Protein AF-A0ABD0QFQ9-F1 (afdb_monomer_lite)

Radius of gyration: 12.09 Å; chains: 1; bounding box: 32×22×27 Å

Organism: Cirrhinus mrigala (NCBI:txid683832)

Foldseek 3Di:
DVVVVVVVVCVVVVPDDDDDDPDCPDDVVVQVSVVVPDPDPDDDDDDPD

InterPro domains:
  IPR001173 Glycosyltransferase 2-like [PF00535] (3-49)
  IPR029044 Nucleotide-diphospho-sugar transferases [G3DSA:3.90.550.10] (1-49)
  IPR029044 Nucleotide-diphospho-sugar transferases [SSF53448] (4-49)

pLDDT: mean 94.28, std 7.52, range [58.88, 98.5]

Sequence (49 aa):
RLKDELDEYLKQLHIVHVVRQQERKGLITARLLGASVATGETLTFLDAH

Structure (mmCIF, N/CA/C/O backbone):
data_AF-A0ABD0QFQ9-F1
#
_entry.id   AF-A0ABD0QFQ9-F1
#
loop_
_atom_site.group_PDB
_atom_site.id
_atom_site.type_symbol
_atom_site.label_atom_id
_atom_site.label_alt_id
_atom_site.label_comp_id
_atom_site.l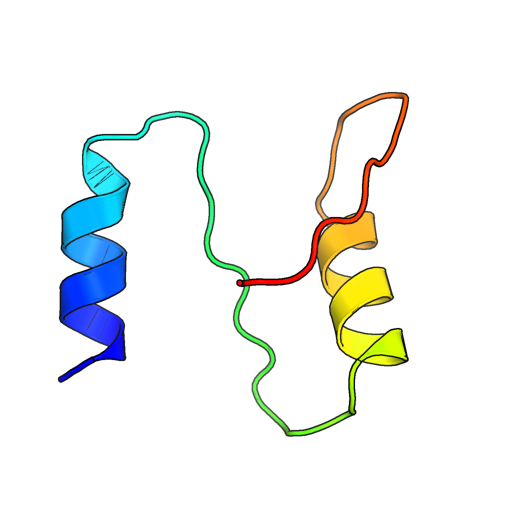abel_asym_id
_atom_site.label_entity_id
_atom_site.label_seq_id
_atom_site.pdbx_PDB_ins_code
_atom_site.Cartn_x
_atom_site.Cartn_y
_atom_site.Cartn_z
_atom_site.occupancy
_atom_site.B_iso_or_equiv
_atom_site.auth_seq_id
_atom_site.auth_comp_id
_atom_site.auth_asym_id
_atom_site.auth_atom_id
_atom_site.pdbx_PDB_model_num
ATOM 1 N N . ARG A 1 1 ? 18.248 7.171 3.798 1.00 58.88 1 ARG A N 1
ATOM 2 C CA . ARG A 1 1 ? 17.914 8.601 4.013 1.00 58.88 1 ARG A CA 1
ATOM 3 C C . ARG A 1 1 ? 16.413 8.826 3.885 1.00 58.88 1 ARG A C 1
ATOM 5 O O . ARG A 1 1 ? 15.772 8.662 4.902 1.00 58.88 1 ARG A O 1
ATOM 12 N N . LEU A 1 2 ? 15.808 9.002 2.700 1.00 63.94 2 LEU A N 1
ATOM 13 C CA . LEU A 1 2 ? 14.337 9.186 2.603 1.00 63.94 2 LEU A CA 1
ATOM 14 C C . LEU A 1 2 ? 13.494 7.982 3.061 1.00 63.94 2 LEU A C 1
ATOM 16 O O . LEU A 1 2 ? 12.371 8.147 3.522 1.00 63.94 2 LEU A O 1
ATOM 20 N N . LYS A 1 3 ? 14.017 6.759 2.905 1.00 79.88 3 LYS A N 1
ATOM 21 C CA . LYS A 1 3 ? 13.311 5.544 3.334 1.00 79.88 3 LYS A CA 1
ATOM 22 C C . LYS A 1 3 ? 13.090 5.541 4.849 1.00 79.88 3 LYS A C 1
ATOM 24 O O . LYS A 1 3 ? 11.969 5.312 5.281 1.00 79.88 3 LYS A O 1
ATOM 29 N N . ASP A 1 4 ? 14.141 5.865 5.593 1.00 89.31 4 ASP A N 1
ATOM 30 C CA . ASP A 1 4 ? 14.175 5.773 7.052 1.00 89.31 4 ASP A CA 1
ATOM 31 C C . ASP A 1 4 ? 13.372 6.915 7.693 1.00 89.31 4 ASP A C 1
ATOM 33 O O . ASP A 1 4 ? 12.599 6.683 8.611 1.00 89.31 4 ASP A O 1
ATOM 37 N N . GLU A 1 5 ? 13.478 8.135 7.156 1.00 94.00 5 GLU A N 1
ATOM 38 C CA . GLU A 1 5 ? 12.716 9.300 7.635 1.00 94.00 5 GLU A CA 1
ATOM 39 C C . GLU A 1 5 ? 11.198 9.104 7.502 1.00 94.00 5 GLU A C 1
ATOM 41 O O . GLU A 1 5 ? 10.449 9.435 8.421 1.00 94.00 5 GLU A O 1
ATOM 46 N N . LEU A 1 6 ? 10.741 8.530 6.380 1.00 92.25 6 LEU A N 1
ATOM 47 C CA . LEU A 1 6 ? 9.330 8.196 6.185 1.00 92.25 6 LEU A CA 1
ATOM 48 C C . LEU A 1 6 ? 8.872 7.126 7.180 1.00 92.25 6 LEU A C 1
ATOM 50 O O . LEU A 1 6 ? 7.813 7.272 7.783 1.00 92.25 6 LEU A O 1
ATOM 54 N N . ASP A 1 7 ? 9.667 6.071 7.365 1.00 90.94 7 ASP A N 1
ATOM 55 C CA . ASP A 1 7 ? 9.317 4.985 8.280 1.00 90.94 7 ASP A CA 1
ATOM 56 C C . ASP A 1 7 ? 9.228 5.496 9.731 1.00 90.94 7 ASP A C 1
ATOM 58 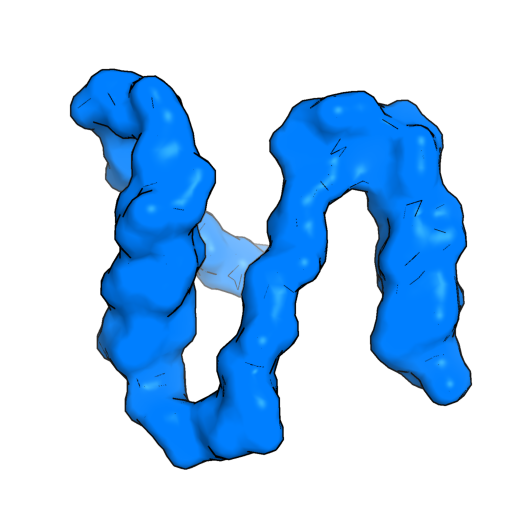O O . ASP A 1 7 ? 8.280 5.153 10.434 1.00 90.94 7 ASP A O 1
ATOM 62 N N . GLU A 1 8 ? 10.142 6.374 10.166 1.00 93.38 8 GLU A N 1
ATOM 63 C CA . GLU A 1 8 ? 10.072 7.024 11.485 1.00 93.38 8 GLU A CA 1
ATOM 64 C C . GLU A 1 8 ? 8.834 7.914 11.631 1.00 93.38 8 GLU A C 1
ATOM 66 O O . GLU A 1 8 ? 8.123 7.820 12.633 1.00 93.38 8 GLU A O 1
ATOM 71 N N . TYR A 1 9 ? 8.537 8.745 10.628 1.00 93.81 9 TYR A N 1
ATOM 72 C CA . TYR A 1 9 ? 7.367 9.621 10.657 1.00 93.81 9 TYR A CA 1
ATOM 73 C C . TYR A 1 9 ? 6.062 8.829 10.778 1.00 93.81 9 TYR A C 1
ATOM 75 O O . TYR A 1 9 ? 5.151 9.247 11.491 1.00 93.81 9 TYR A O 1
ATOM 83 N N . LEU A 1 10 ? 5.963 7.680 10.111 1.00 93.44 10 LEU A N 1
ATOM 84 C CA . LEU A 1 10 ? 4.742 6.881 10.089 1.00 93.44 10 LEU A CA 1
ATOM 85 C C . LEU A 1 10 ? 4.489 6.096 11.379 1.00 93.44 10 LEU A C 1
ATOM 87 O O . LEU A 1 10 ? 3.343 5.733 11.621 1.0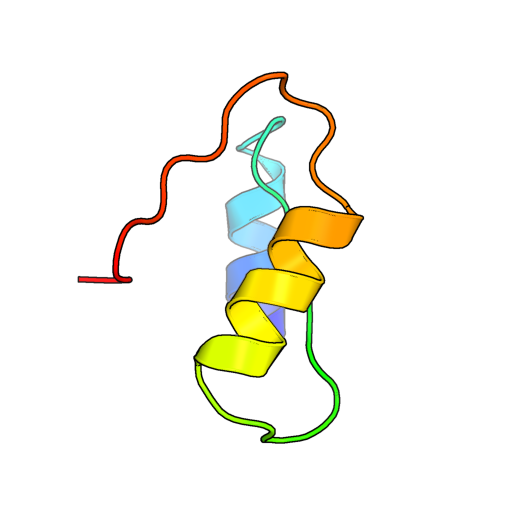0 93.44 10 LEU A O 1
ATOM 91 N N . LYS A 1 11 ? 5.485 5.904 12.258 1.00 92.50 11 LYS A N 1
ATOM 92 C CA . LYS A 1 11 ? 5.291 5.218 13.555 1.00 92.50 11 LYS A CA 1
ATOM 93 C C . LYS A 1 11 ? 4.218 5.863 14.435 1.00 92.50 11 LYS A C 1
ATOM 95 O O . LYS A 1 11 ? 3.593 5.170 15.230 1.00 92.50 11 LYS A O 1
ATOM 100 N N . GLN A 1 12 ? 3.988 7.172 14.296 1.00 95.12 12 GLN A N 1
ATOM 101 C CA . GLN A 1 12 ? 2.924 7.876 15.026 1.00 95.12 12 GLN A CA 1
ATOM 102 C C . GLN A 1 12 ? 1.521 7.627 14.434 1.00 95.12 12 GLN A C 1
ATOM 104 O O . GLN A 1 12 ? 0.508 7.852 15.097 1.00 95.12 12 GLN A O 1
ATOM 109 N N . LEU A 1 13 ? 1.446 7.166 13.181 1.00 96.12 13 LEU A N 1
ATOM 110 C CA . LEU A 1 13 ? 0.215 6.889 12.449 1.00 96.12 13 LEU A CA 1
ATOM 111 C C . LEU A 1 13 ? -0.082 5.386 12.487 1.00 96.12 13 LEU A C 1
ATOM 113 O O . LEU A 1 13 ? 0.199 4.649 11.551 1.00 96.12 13 LEU A O 1
ATOM 117 N N . HIS A 1 14 ? -0.708 4.946 13.574 1.00 92.06 14 HIS A N 1
ATOM 118 C CA . HIS A 1 14 ? -0.959 3.542 13.928 1.00 92.06 14 HIS A CA 1
ATOM 119 C C . HIS A 1 14 ? -1.619 2.669 12.842 1.00 92.06 14 HIS A C 1
ATOM 121 O O . HIS A 1 14 ? -1.512 1.448 12.896 1.00 92.06 14 HIS A O 1
ATOM 127 N N . ILE A 1 15 ? -2.322 3.269 11.877 1.00 95.12 15 ILE A N 1
ATOM 128 C CA . ILE A 1 15 ? -3.026 2.555 10.798 1.00 95.12 15 ILE A CA 1
ATOM 129 C C . ILE A 1 15 ? -2.291 2.601 9.449 1.00 95.12 15 ILE A C 1
ATOM 131 O O . ILE A 1 15 ? -2.721 1.956 8.492 1.00 95.12 15 ILE A O 1
ATOM 135 N N . VAL A 1 16 ? -1.200 3.365 9.342 1.00 96.44 16 VAL A N 1
ATOM 136 C CA . VAL A 1 16 ? -0.492 3.591 8.078 1.00 96.44 16 VAL A CA 1
ATOM 137 C C . VAL A 1 16 ? 0.695 2.643 7.962 1.00 96.44 16 VAL A C 1
ATOM 139 O O . VAL A 1 16 ? 1.530 2.553 8.856 1.00 96.44 16 VAL A O 1
ATOM 142 N N . HIS A 1 17 ? 0.788 1.953 6.827 1.00 94.19 17 HIS A N 1
ATOM 143 C CA . HIS A 1 17 ? 1.807 0.940 6.570 1.00 94.19 17 HIS A CA 1
ATOM 144 C C . HIS A 1 17 ? 2.519 1.223 5.243 1.00 94.19 17 HIS A C 1
ATOM 146 O O . HIS A 1 17 ? 1.871 1.518 4.238 1.00 94.19 17 HIS A O 1
ATOM 152 N N . VAL A 1 18 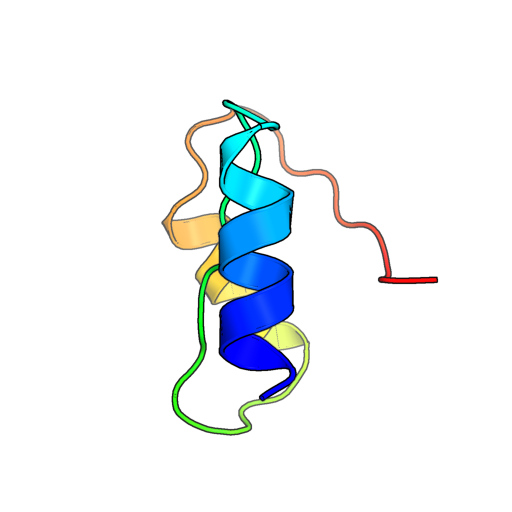? 3.851 1.094 5.214 1.00 94.25 18 VAL A N 1
ATOM 153 C CA . VAL A 1 18 ? 4.647 1.183 3.977 1.00 94.25 18 VAL A CA 1
ATOM 154 C C . VAL A 1 18 ? 4.955 -0.213 3.464 1.00 94.25 18 VAL A C 1
ATOM 156 O O . VAL A 1 18 ? 5.692 -0.971 4.090 1.00 94.25 18 VAL A O 1
ATOM 159 N N . VAL A 1 19 ? 4.460 -0.531 2.271 1.00 95.62 19 VAL A N 1
ATOM 160 C CA . VAL A 1 19 ? 4.789 -1.778 1.573 1.00 95.62 19 VAL A CA 1
ATOM 161 C C . VAL A 1 19 ? 5.825 -1.481 0.492 1.00 95.62 19 VAL A C 1
ATOM 163 O O . VAL A 1 19 ? 5.579 -0.695 -0.423 1.00 95.62 19 VAL A O 1
ATOM 166 N N . ARG A 1 20 ? 7.014 -2.087 0.590 1.00 95.12 20 ARG A N 1
ATOM 167 C CA . ARG A 1 20 ? 8.129 -1.821 -0.333 1.00 95.12 20 ARG A CA 1
ATOM 168 C C . ARG A 1 20 ? 8.221 -2.891 -1.416 1.00 95.12 20 ARG A C 1
ATOM 170 O O . ARG A 1 20 ? 8.559 -4.039 -1.141 1.00 95.12 20 ARG A O 1
ATOM 177 N N . 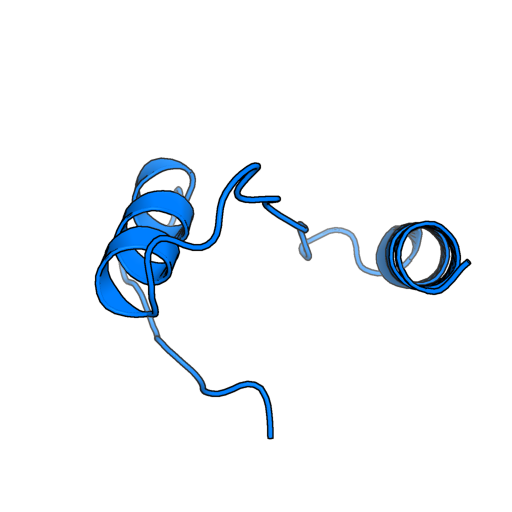GLN A 1 21 ? 8.005 -2.493 -2.667 1.00 96.31 21 GLN A N 1
ATOM 178 C CA . GLN A 1 21 ? 8.330 -3.331 -3.818 1.00 96.31 21 GLN A CA 1
ATOM 179 C C . GLN A 1 21 ? 9.839 -3.257 -4.089 1.00 96.31 21 GLN A C 1
ATOM 181 O O . GLN A 1 21 ? 10.373 -2.171 -4.313 1.00 96.31 21 GLN A O 1
ATOM 186 N N . GLN A 1 22 ? 10.523 -4.404 -4.059 1.00 94.38 22 GLN A N 1
ATOM 187 C CA . GLN A 1 22 ? 11.988 -4.467 -4.188 1.00 94.38 22 GLN A CA 1
ATOM 188 C C . GLN A 1 22 ? 12.490 -4.016 -5.568 1.00 94.38 22 GLN A C 1
ATOM 190 O O . GLN A 1 22 ? 13.591 -3.489 -5.691 1.00 94.38 22 GLN A O 1
ATOM 195 N N . GLU A 1 23 ? 11.658 -4.167 -6.600 1.00 96.19 23 GLU A N 1
ATOM 196 C CA . GLU A 1 23 ? 11.984 -3.834 -7.986 1.00 96.19 23 GLU A CA 1
ATOM 197 C C . GLU A 1 23 ? 10.922 -2.918 -8.607 1.00 96.19 23 GLU A C 1
ATOM 199 O O . GLU A 1 23 ? 9.748 -2.917 -8.222 1.00 96.19 23 GLU A O 1
ATOM 204 N N . ARG A 1 24 ? 11.308 -2.145 -9.627 1.00 96.81 24 ARG A N 1
ATOM 205 C CA . ARG A 1 24 ? 10.380 -1.265 -10.347 1.00 96.81 24 ARG A CA 1
ATOM 206 C C . ARG A 1 24 ? 9.515 -2.075 -11.319 1.00 96.81 24 ARG A C 1
ATOM 208 O O . ARG A 1 24 ? 9.915 -2.303 -12.453 1.00 96.81 24 ARG A O 1
ATOM 215 N N . LYS A 1 25 ? 8.301 -2.443 -10.891 1.00 97.38 25 LYS A N 1
ATOM 216 C CA . LYS A 1 25 ? 7.319 -3.201 -11.701 1.00 97.38 25 LYS A CA 1
ATOM 217 C C . LYS A 1 25 ? 6.095 -2.391 -12.159 1.00 97.38 25 LYS A C 1
ATOM 219 O O . LYS A 1 25 ? 5.123 -2.959 -12.650 1.00 97.38 25 LYS A O 1
ATOM 224 N N . GLY A 1 26 ? 6.133 -1.066 -12.000 1.00 97.44 26 GLY A N 1
ATOM 225 C CA . GLY A 1 26 ? 5.061 -0.156 -12.424 1.00 97.44 26 GLY A CA 1
ATOM 226 C C . GLY A 1 26 ? 3.853 -0.097 -11.478 1.00 97.44 26 GLY A C 1
ATOM 227 O O . GLY A 1 26 ? 3.794 -0.799 -10.468 1.00 97.44 26 GLY A O 1
ATOM 228 N N . LEU A 1 27 ? 2.898 0.781 -11.813 1.00 97.75 27 LEU A N 1
ATOM 229 C CA . LEU A 1 27 ? 1.746 1.130 -10.968 1.00 97.75 27 LEU A CA 1
ATOM 230 C C . LEU A 1 27 ? 0.788 -0.045 -10.741 1.00 97.75 27 LEU A C 1
ATOM 232 O O . LEU A 1 27 ? 0.334 -0.248 -9.621 1.00 97.75 27 LEU A O 1
ATOM 236 N N . ILE A 1 28 ? 0.498 -0.829 -11.784 1.00 98.19 28 ILE A N 1
ATOM 237 C CA . ILE A 1 28 ? -0.451 -1.952 -11.702 1.00 98.19 28 ILE A CA 1
ATOM 238 C C . ILE A 1 28 ? 0.034 -2.976 -10.669 1.00 98.19 28 ILE A C 1
ATOM 240 O O . ILE A 1 28 ? -0.698 -3.318 -9.745 1.00 98.19 28 ILE A O 1
ATOM 244 N N . THR A 1 29 ? 1.296 -3.396 -10.768 1.00 98.19 29 THR A N 1
ATOM 245 C CA . THR A 1 29 ? 1.893 -4.358 -9.832 1.00 98.19 29 THR A CA 1
ATOM 246 C C . THR A 1 29 ? 1.955 -3.803 -8.408 1.00 98.19 29 THR A C 1
ATOM 248 O O . THR A 1 29 ? 1.664 -4.523 -7.459 1.00 98.19 29 THR A O 1
ATOM 251 N N . ALA A 1 30 ? 2.252 -2.508 -8.247 1.00 98.25 30 ALA A N 1
ATOM 252 C CA . ALA A 1 30 ? 2.246 -1.862 -6.935 1.00 98.25 30 ALA A CA 1
ATOM 253 C C . ALA A 1 30 ? 0.842 -1.835 -6.300 1.00 98.25 30 ALA A C 1
ATOM 255 O O . ALA A 1 30 ? 0.708 -2.100 -5.106 1.00 98.25 30 ALA A O 1
ATOM 256 N N . ARG A 1 31 ? -0.209 -1.579 -7.094 1.00 98.12 31 ARG A N 1
ATOM 257 C CA . ARG A 1 31 ? -1.605 -1.635 -6.630 1.00 98.12 31 ARG A CA 1
ATOM 258 C C . ARG A 1 31 ? -1.999 -3.044 -6.187 1.00 98.12 31 ARG A C 1
ATOM 260 O O . ARG A 1 31 ? -2.605 -3.185 -5.131 1.00 98.12 31 ARG A O 1
ATOM 267 N N . LEU A 1 32 ? -1.614 -4.075 -6.945 1.00 98.31 32 LEU A N 1
ATOM 268 C CA . LEU A 1 32 ? -1.869 -5.474 -6.575 1.00 98.31 32 LEU A CA 1
ATOM 269 C C . LEU A 1 32 ? -1.131 -5.880 -5.292 1.00 98.31 32 LEU A C 1
ATOM 271 O O . LEU A 1 32 ? -1.712 -6.557 -4.450 1.00 98.31 32 LEU A O 1
ATOM 275 N N . LEU A 1 33 ? 0.113 -5.425 -5.113 1.00 98.31 33 LEU A N 1
ATOM 276 C CA . LEU A 1 33 ? 0.888 -5.662 -3.893 1.00 98.31 33 LEU A CA 1
ATOM 277 C C . LEU A 1 33 ? 0.241 -5.012 -2.658 1.00 98.31 33 LEU A C 1
ATOM 279 O O . LEU A 1 33 ? 0.187 -5.623 -1.595 1.00 98.31 33 LEU A O 1
ATOM 283 N N . GLY A 1 34 ? -0.265 -3.783 -2.794 1.00 97.94 34 GLY A N 1
ATOM 284 C CA . GLY A 1 34 ? -1.025 -3.128 -1.726 1.00 97.94 34 GLY A CA 1
ATOM 285 C C . GLY A 1 34 ? -2.334 -3.862 -1.419 1.00 97.94 34 GLY A C 1
ATOM 286 O O . GLY A 1 34 ? -2.653 -4.097 -0.258 1.00 97.94 34 GLY A O 1
ATOM 287 N N . ALA A 1 35 ? -3.057 -4.292 -2.457 1.00 98.19 35 ALA A N 1
ATOM 288 C CA . ALA A 1 35 ? -4.302 -5.040 -2.309 1.00 98.19 35 ALA A CA 1
ATOM 289 C C . ALA A 1 35 ? -4.105 -6.397 -1.612 1.00 98.19 35 ALA A C 1
ATOM 291 O O . ALA A 1 35 ? -4.939 -6.777 -0.800 1.00 98.19 35 ALA A O 1
ATOM 292 N N . SER A 1 36 ? -3.001 -7.112 -1.866 1.00 97.94 36 SER A N 1
ATOM 293 C CA . SER A 1 36 ? -2.766 -8.436 -1.267 1.00 97.94 36 SER A CA 1
ATOM 294 C C . SER A 1 36 ? -2.524 -8.415 0.244 1.00 97.94 36 SER A C 1
ATOM 296 O O . SER A 1 36 ? -2.613 -9.461 0.879 1.00 97.94 36 SER A O 1
ATOM 298 N N . VAL A 1 37 ? -2.172 -7.258 0.814 1.00 97.88 37 VAL A N 1
ATOM 299 C CA . VAL A 1 37 ? -1.971 -7.094 2.266 1.00 97.88 37 VAL A CA 1
ATOM 300 C C . VAL A 1 37 ? -3.117 -6.343 2.947 1.00 97.88 37 VAL A C 1
ATOM 302 O O . VAL A 1 37 ? -3.148 -6.258 4.172 1.00 97.88 37 VAL A O 1
ATOM 305 N N . ALA A 1 38 ? -4.039 -5.772 2.171 1.00 98.00 38 ALA A N 1
ATOM 306 C CA . ALA A 1 38 ? -5.183 -5.052 2.702 1.00 98.00 38 ALA A CA 1
ATOM 307 C C . ALA A 1 38 ? -6.208 -6.032 3.290 1.00 98.00 38 ALA A C 1
ATOM 309 O O . ALA A 1 38 ? -6.494 -7.078 2.714 1.00 98.00 38 ALA A O 1
ATOM 310 N N . THR A 1 39 ? -6.778 -5.669 4.437 1.00 97.69 39 THR A N 1
ATOM 311 C CA . THR A 1 39 ? -7.772 -6.484 5.155 1.00 97.69 39 THR A CA 1
ATOM 312 C C . THR A 1 39 ? -9.181 -5.893 5.116 1.00 97.69 39 THR A C 1
ATOM 314 O O . THR A 1 39 ? -10.120 -6.529 5.586 1.00 97.69 39 THR A O 1
ATOM 317 N N . GLY A 1 40 ? -9.338 -4.678 4.584 1.00 97.50 40 GLY A N 1
ATOM 318 C CA . GLY A 1 40 ? -10.634 -4.016 4.453 1.00 97.50 40 GLY A CA 1
ATOM 319 C C . GLY A 1 40 ? -11.511 -4.660 3.378 1.00 97.50 40 GLY A C 1
ATOM 320 O O . GLY A 1 40 ? -11.012 -5.178 2.382 1.00 97.50 40 GLY A O 1
ATOM 321 N N . GLU A 1 41 ? -12.829 -4.580 3.559 1.00 98.19 41 GLU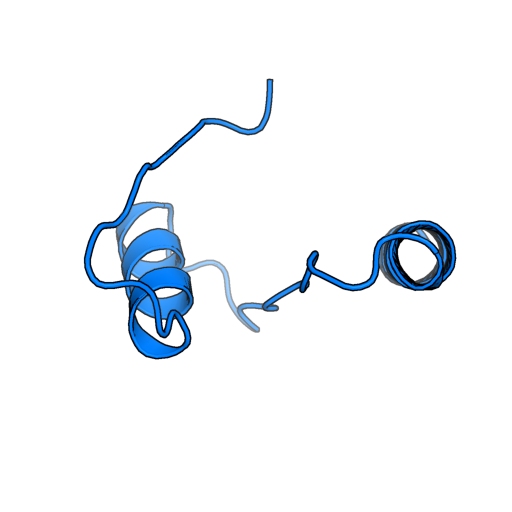 A N 1
ATOM 322 C CA . GLU A 1 41 ? -13.816 -5.105 2.602 1.00 98.19 41 GLU A CA 1
ATOM 323 C C . GLU A 1 41 ? -13.818 -4.342 1.268 1.00 98.19 41 GLU A C 1
ATOM 325 O O . GLU A 1 41 ? -14.212 -4.877 0.233 1.00 98.19 41 GLU A O 1
ATOM 330 N N . THR A 1 42 ? -13.371 -3.084 1.284 1.00 98.12 42 THR A N 1
ATOM 331 C CA . THR A 1 42 ? -13.303 -2.206 0.115 1.00 98.12 42 THR A CA 1
ATOM 332 C C . THR A 1 42 ? -11.912 -1.594 -0.028 1.00 98.12 42 THR A C 1
ATOM 334 O O . THR A 1 42 ? -11.213 -1.345 0.956 1.00 98.12 42 THR A O 1
ATOM 337 N N . LEU A 1 43 ? -11.501 -1.351 -1.278 1.00 98.50 43 LEU A N 1
ATOM 338 C CA . LEU A 1 43 ? -10.217 -0.738 -1.615 1.00 98.50 43 LEU A CA 1
ATOM 339 C C . LEU A 1 43 ? -10.442 0.600 -2.316 1.00 98.50 43 LEU A C 1
ATOM 341 O O . LEU A 1 43 ? -11.037 0.650 -3.393 1.00 98.50 43 LEU A O 1
ATOM 345 N N . THR A 1 44 ? -9.901 1.667 -1.737 1.00 98.38 44 THR A N 1
ATOM 346 C CA . THR A 1 44 ? -9.890 3.004 -2.339 1.00 98.38 44 THR A CA 1
ATOM 347 C C . THR A 1 44 ? -8.466 3.346 -2.754 1.00 98.38 44 THR A C 1
ATOM 349 O O . THR A 1 44 ? -7.574 3.436 -1.913 1.00 98.38 44 THR A O 1
ATOM 352 N N . PHE A 1 45 ? -8.244 3.536 -4.054 1.00 97.88 45 PHE A N 1
ATOM 353 C CA . PHE A 1 45 ? -6.945 3.943 -4.585 1.00 97.88 45 PHE A CA 1
ATOM 354 C C . PHE A 1 45 ? -6.876 5.466 -4.694 1.00 97.88 45 PHE A C 1
ATOM 356 O O . PHE A 1 45 ? -7.739 6.077 -5.320 1.00 97.88 45 PHE A O 1
ATOM 363 N N . LEU A 1 46 ? -5.828 6.052 -4.118 1.00 98.12 46 LEU A N 1
ATOM 364 C CA . LEU A 1 46 ? -5.487 7.468 -4.227 1.00 98.12 46 LEU A CA 1
ATOM 365 C C . LEU A 1 46 ? -4.076 7.596 -4.804 1.00 98.12 46 LEU A C 1
ATOM 367 O O . LEU A 1 46 ? -3.218 6.745 -4.544 1.00 98.12 46 LEU A O 1
ATOM 371 N N . ASP A 1 47 ? -3.844 8.649 -5.580 1.00 96.44 47 ASP A N 1
ATOM 372 C CA . ASP A 1 47 ? -2.502 9.001 -6.032 1.00 96.44 47 ASP A CA 1
ATOM 373 C C . ASP A 1 47 ? -1.766 9.778 -4.925 1.00 96.44 47 ASP A C 1
ATOM 375 O O . ASP A 1 47 ? -2.369 10.294 -3.988 1.00 96.44 47 ASP A O 1
ATOM 379 N N . ALA A 1 48 ? -0.434 9.812 -4.988 1.00 94.38 48 ALA A N 1
ATOM 380 C CA . ALA A 1 48 ? 0.404 10.353 -3.911 1.00 94.38 48 ALA A CA 1
ATOM 381 C C . ALA A 1 48 ? 0.476 11.896 -3.860 1.00 94.38 48 ALA A C 1
ATOM 383 O O . ALA A 1 48 ? 1.312 12.427 -3.128 1.00 94.38 48 ALA A O 1
ATOM 384 N N . HIS A 1 49 ? -0.322 12.594 -4.670 1.00 92.44 49 HIS A N 1
ATOM 385 C CA . HIS A 1 49 ? -0.334 14.050 -4.805 1.00 92.44 49 HIS A CA 1
ATOM 386 C C . HIS A 1 49 ? -1.755 14.596 -4.695 1.00 92.44 49 HIS A C 1
ATOM 388 O O . HIS A 1 49 ? -2.653 14.021 -5.349 1.00 92.44 49 HIS A O 1
#

Secondary structure (DSSP, 8-state):
-HHHHHHHHHTT-TT------SS--HHHHHHHHHHHH--SSS-------